Protein AF-A0A485NHG5-F1 (afdb_monomer_lite)

Sequence (114 aa):
MAPLQLPSMIIHQDFISYDEMFSDIYKIQEIADPLCLEVEGKMVRRTVNNMDDSLTGGRAAEQVKHILANFKSYQFFIDENMDPDGMVALLDYHKDGVTPYVIFFKDGLEMEKC

Secondary structure (DSSP, 8-state):
---------EEEEETTT--EEEETTSEEEEETTTTEEEEE--------S-S-TTTS-THHHHHHHHHHHH--S-EEE--TT--TTSPPEEEEE-TTSSSEEEEEEGGGEEEEE-

Structure (mmCIF, N/CA/C/O backbone):
data_AF-A0A485NHG5-F1
#
_entry.id   AF-A0A485NHG5-F1
#
loop_
_atom_site.group_PDB
_atom_site.id
_atom_site.type_symbol
_atom_site.label_atom_id
_atom_site.label_alt_id
_atom_site.label_comp_id
_atom_site.label_asym_id
_atom_site.label_entity_id
_atom_site.label_seq_id
_atom_site.pdbx_PDB_ins_code
_atom_site.Cartn_x
_atom_site.Cartn_y
_atom_site.Cartn_z
_atom_site.occupancy
_atom_site.B_iso_or_equiv
_atom_site.auth_seq_id
_atom_site.auth_comp_id
_atom_site.auth_asym_id
_atom_site.auth_atom_id
_atom_site.pdbx_PDB_model_num
ATOM 1 N N . MET A 1 1 ? 9.883 32.159 20.761 1.00 50.84 1 MET A N 1
ATOM 2 C CA . MET A 1 1 ? 8.840 31.350 20.098 1.00 50.84 1 MET A CA 1
ATOM 3 C C . MET A 1 1 ? 9.565 30.441 19.124 1.00 50.84 1 MET A C 1
ATOM 5 O O . MET A 1 1 ? 10.206 30.967 18.226 1.00 50.84 1 MET A O 1
ATOM 9 N N . ALA A 1 2 ? 9.596 29.129 19.367 1.00 50.50 2 ALA A N 1
ATOM 10 C CA . ALA A 1 2 ? 10.149 28.196 18.386 1.00 50.50 2 ALA A CA 1
ATOM 11 C C . ALA A 1 2 ? 9.208 28.171 17.166 1.00 50.50 2 ALA A C 1
ATOM 13 O O . ALA A 1 2 ? 7.991 28.225 17.375 1.00 50.50 2 ALA A O 1
ATOM 14 N N . PRO A 1 3 ? 9.719 28.153 15.924 1.00 55.38 3 PRO A N 1
ATOM 15 C CA . PRO A 1 3 ? 8.862 27.977 14.761 1.00 55.38 3 PRO A CA 1
ATOM 16 C C . PRO A 1 3 ? 8.118 26.645 14.903 1.00 55.38 3 PRO A C 1
ATOM 18 O O . PRO A 1 3 ? 8.712 25.629 15.259 1.00 55.38 3 PRO A O 1
ATOM 21 N N . LEU A 1 4 ? 6.805 26.669 14.677 1.00 52.62 4 LEU A N 1
ATOM 22 C CA . LEU A 1 4 ? 6.010 25.452 14.561 1.00 52.62 4 LEU A CA 1
ATOM 23 C C . LEU A 1 4 ? 6.525 24.713 13.322 1.00 52.62 4 LEU A C 1
ATOM 25 O O . LEU A 1 4 ? 6.291 25.161 12.202 1.00 52.62 4 LEU A O 1
ATOM 29 N N . GLN A 1 5 ? 7.280 23.633 13.523 1.00 57.78 5 GLN A N 1
ATOM 30 C CA . GLN A 1 5 ? 7.646 22.720 12.447 1.00 57.78 5 GLN A CA 1
ATOM 31 C C . GLN A 1 5 ? 6.332 22.160 11.887 1.00 57.78 5 GLN A C 1
ATOM 33 O O . GLN A 1 5 ? 5.605 21.475 12.609 1.00 57.78 5 GLN A O 1
ATOM 38 N N . LEU A 1 6 ? 5.987 22.499 10.642 1.00 60.03 6 LEU A N 1
ATOM 39 C CA . LEU A 1 6 ? 4.866 21.854 9.959 1.00 60.03 6 LEU A CA 1
ATOM 40 C C . LEU A 1 6 ? 5.143 20.341 9.917 1.00 60.03 6 LEU A C 1
ATOM 42 O O . LEU A 1 6 ? 6.308 19.962 9.747 1.00 60.03 6 LEU A O 1
ATOM 46 N N . PRO A 1 7 ? 4.131 19.475 10.113 1.00 67.44 7 PRO A N 1
ATOM 47 C CA . PRO A 1 7 ? 4.325 18.047 9.921 1.00 67.44 7 PRO A CA 1
ATOM 48 C C . PRO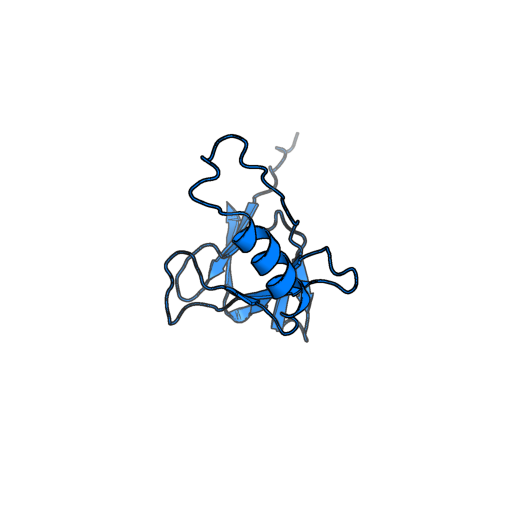 A 1 7 ? 4.751 17.836 8.466 1.00 67.44 7 PRO A C 1
ATOM 50 O O . PRO A 1 7 ? 4.006 18.156 7.545 1.00 67.44 7 PRO A O 1
ATOM 53 N N . SER A 1 8 ? 5.991 17.393 8.278 1.00 80.19 8 SER A N 1
ATOM 54 C CA . SER A 1 8 ? 6.506 16.973 6.978 1.00 80.19 8 SER A CA 1
ATOM 55 C C . SER A 1 8 ? 5.789 15.696 6.571 1.00 80.19 8 SER A C 1
ATOM 57 O O . SER A 1 8 ? 5.751 14.770 7.386 1.00 80.19 8 SER A O 1
ATOM 59 N N . MET A 1 9 ? 5.248 15.659 5.362 1.00 89.81 9 MET A N 1
ATOM 60 C CA . MET A 1 9 ? 4.590 14.474 4.811 1.00 89.81 9 MET A CA 1
ATOM 61 C C . MET A 1 9 ? 5.654 13.439 4.432 1.00 89.81 9 MET A C 1
ATOM 63 O O . MET A 1 9 ? 6.725 13.816 3.951 1.00 89.81 9 MET A O 1
ATOM 67 N N . ILE A 1 10 ? 5.380 12.155 4.661 1.00 93.88 10 ILE A N 1
ATOM 68 C CA . ILE A 1 10 ? 6.275 11.057 4.274 1.00 93.88 10 ILE A CA 1
ATOM 69 C C . ILE A 1 10 ? 5.627 10.260 3.146 1.00 93.88 10 ILE A C 1
ATOM 71 O O . ILE A 1 10 ? 4.521 9.734 3.295 1.00 93.88 10 ILE A O 1
ATOM 75 N N . ILE A 1 11 ? 6.341 10.146 2.031 1.00 94.44 11 ILE A N 1
ATOM 76 C CA . ILE A 1 11 ? 5.958 9.366 0.856 1.00 94.44 11 ILE A CA 1
ATOM 77 C C . ILE A 1 11 ? 6.748 8.056 0.865 1.00 94.44 11 ILE A C 1
ATOM 79 O O . ILE A 1 11 ? 7.942 8.054 1.156 1.00 94.44 11 ILE A O 1
ATOM 83 N N . HIS A 1 12 ? 6.076 6.944 0.584 1.00 95.00 12 HIS A N 1
ATOM 84 C CA . HIS A 1 12 ? 6.679 5.623 0.440 1.00 95.00 12 HIS A CA 1
ATOM 85 C C . HIS A 1 12 ? 6.681 5.268 -1.045 1.00 95.00 12 HIS A C 1
ATOM 87 O O . HIS A 1 12 ? 5.617 5.080 -1.644 1.00 95.00 12 HIS A O 1
ATOM 93 N N . GLN A 1 13 ? 7.872 5.213 -1.624 1.00 95.75 13 GLN A N 1
ATOM 94 C CA . GLN A 1 13 ? 8.100 4.886 -3.028 1.00 95.75 13 GLN A CA 1
ATOM 95 C C . GLN A 1 13 ? 8.534 3.432 -3.164 1.00 95.75 13 GLN A C 1
ATOM 97 O O . GLN A 1 13 ? 9.184 2.906 -2.261 1.00 95.75 13 GLN A O 1
ATOM 102 N N . ASP A 1 14 ? 8.192 2.786 -4.276 1.00 95.00 14 ASP A N 1
ATOM 103 C CA . ASP A 1 14 ? 8.790 1.501 -4.628 1.00 95.00 14 ASP A CA 1
ATOM 104 C C . ASP A 1 14 ? 10.292 1.686 -4.872 1.00 95.00 14 ASP A C 1
ATOM 106 O O . ASP A 1 14 ? 10.719 2.551 -5.631 1.00 95.00 14 ASP A O 1
ATOM 110 N N . PHE A 1 15 ? 11.102 0.855 -4.230 1.00 93.38 15 PHE A N 1
ATOM 111 C CA . PHE A 1 15 ? 12.549 0.862 -4.381 1.00 93.38 15 PHE A CA 1
ATOM 112 C C . PHE A 1 15 ? 12.997 0.492 -5.805 1.00 93.38 15 PHE A C 1
ATOM 114 O O . PHE A 1 15 ? 14.106 0.850 -6.208 1.00 93.38 15 PHE A O 1
ATOM 121 N N . ILE A 1 16 ? 12.169 -0.246 -6.554 1.00 91.69 16 ILE A N 1
ATOM 122 C CA . ILE A 1 16 ? 12.504 -0.701 -7.909 1.00 91.69 16 ILE A CA 1
ATOM 123 C C . ILE A 1 16 ? 12.062 0.320 -8.958 1.00 91.69 16 ILE A C 1
ATOM 125 O O . ILE A 1 16 ? 12.903 0.789 -9.727 1.00 91.69 16 ILE A O 1
ATOM 129 N N . SER A 1 17 ? 10.775 0.677 -8.993 1.00 92.00 17 SER A N 1
ATOM 130 C CA . SER A 1 17 ? 10.249 1.589 -10.017 1.00 92.00 17 SER A CA 1
ATOM 131 C C . SER A 1 17 ? 10.389 3.074 -9.675 1.00 92.00 17 SER A C 1
ATOM 133 O O . SER A 1 17 ? 10.297 3.910 -10.573 1.00 92.00 17 SER A O 1
ATOM 135 N N . TYR A 1 18 ? 10.667 3.410 -8.409 1.00 91.88 18 TYR A N 1
ATOM 136 C CA . TYR A 1 18 ? 10.674 4.776 -7.862 1.00 91.88 18 TYR A CA 1
ATOM 137 C C . TYR A 1 18 ? 9.305 5.475 -7.877 1.00 91.88 18 TYR A C 1
ATOM 139 O O . TYR A 1 18 ? 9.220 6.671 -7.587 1.00 91.88 18 TYR A O 1
ATOM 147 N N . ASP A 1 19 ? 8.230 4.743 -8.175 1.00 93.31 19 ASP A N 1
ATOM 148 C CA . ASP A 1 19 ? 6.875 5.282 -8.156 1.00 93.31 19 ASP A CA 1
ATOM 149 C C . ASP A 1 19 ? 6.347 5.425 -6.727 1.00 93.31 19 ASP A C 1
ATOM 151 O O . ASP A 1 19 ? 6.625 4.614 -5.840 1.00 93.31 19 ASP A O 1
ATOM 155 N N . GLU A 1 20 ? 5.544 6.465 -6.495 1.00 94.38 20 GLU A N 1
ATOM 156 C CA . GLU A 1 20 ? 4.839 6.645 -5.228 1.00 94.38 20 GLU A CA 1
ATOM 157 C C . GLU A 1 20 ? 3.774 5.554 -5.051 1.00 94.38 20 GLU A C 1
ATOM 159 O O . GLU A 1 20 ? 2.839 5.440 -5.842 1.00 94.38 20 GLU A O 1
ATOM 164 N N . MET A 1 21 ? 3.874 4.795 -3.957 1.00 94.56 21 MET A N 1
ATOM 165 C CA . MET A 1 21 ? 2.895 3.762 -3.616 1.00 94.56 21 MET A CA 1
ATOM 166 C C . MET A 1 21 ? 1.834 4.295 -2.649 1.00 94.56 21 MET A C 1
ATOM 168 O O . MET A 1 21 ? 0.637 4.064 -2.832 1.00 94.56 21 MET A O 1
ATOM 172 N N . PHE A 1 22 ? 2.259 4.988 -1.586 1.00 94.62 22 PHE A N 1
ATOM 173 C CA . PHE A 1 22 ? 1.369 5.607 -0.597 1.00 94.62 22 PHE A CA 1
ATOM 174 C C . PHE A 1 22 ? 2.099 6.641 0.270 1.00 94.62 22 PHE A C 1
ATOM 176 O O . PHE A 1 22 ? 3.323 6.718 0.299 1.00 94.62 22 PHE A O 1
ATOM 183 N N . SER A 1 23 ? 1.336 7.401 1.056 1.00 93.88 23 SER A N 1
ATOM 184 C CA . SER A 1 23 ? 1.860 8.367 2.026 1.00 93.88 23 SER A CA 1
ATOM 185 C C . SER A 1 23 ? 1.357 8.115 3.448 1.00 93.88 23 SER A C 1
ATOM 187 O O . SER A 1 23 ? 0.379 7.396 3.673 1.00 93.88 23 SER A O 1
ATOM 189 N N . ASP A 1 24 ? 2.012 8.742 4.422 1.00 92.94 24 ASP A N 1
ATOM 190 C CA . ASP A 1 24 ? 1.706 8.659 5.857 1.00 92.94 24 ASP A CA 1
ATOM 191 C C . ASP A 1 24 ? 0.403 9.359 6.291 1.00 92.94 24 ASP A C 1
ATOM 193 O O . ASP A 1 24 ? 0.068 9.389 7.476 1.00 92.94 24 ASP A O 1
ATOM 197 N N . ILE A 1 25 ? -0.377 9.877 5.336 1.00 91.56 25 ILE A N 1
ATOM 198 C CA . ILE A 1 25 ? -1.735 10.386 5.581 1.00 91.56 25 ILE A CA 1
ATOM 199 C C . ILE A 1 25 ? -2.718 9.263 5.941 1.00 91.56 25 ILE A C 1
ATOM 201 O O . ILE A 1 25 ? -3.766 9.520 6.542 1.00 91.56 25 ILE A O 1
ATOM 205 N N . TYR A 1 26 ? -2.403 8.030 5.539 1.00 92.06 26 TYR A N 1
ATOM 206 C CA . TYR A 1 26 ? -3.168 6.837 5.870 1.00 92.06 26 TYR A CA 1
ATOM 207 C C . TYR A 1 26 ? -2.631 6.194 7.146 1.00 92.06 26 TYR A C 1
ATOM 209 O O . TYR A 1 26 ? -1.486 6.389 7.550 1.00 92.06 26 TYR A O 1
ATOM 217 N N . LYS A 1 27 ? -3.472 5.397 7.803 1.00 94.31 27 LYS A N 1
ATOM 218 C CA . LYS A 1 27 ? -3.050 4.647 8.983 1.00 94.31 27 LYS A CA 1
ATOM 219 C C . LYS A 1 27 ? -2.201 3.453 8.535 1.00 94.31 27 LYS A C 1
ATOM 221 O O . LYS A 1 27 ? -2.699 2.591 7.818 1.00 94.31 27 LYS A O 1
ATOM 226 N N . ILE A 1 28 ? -0.949 3.409 8.990 1.00 95.00 28 ILE A N 1
ATOM 227 C CA . ILE A 1 28 ? 0.032 2.370 8.647 1.00 95.00 28 ILE A CA 1
ATOM 228 C C . ILE A 1 28 ? 0.309 1.498 9.878 1.00 95.00 28 ILE A C 1
ATOM 230 O O . ILE A 1 28 ? 0.491 2.020 10.983 1.00 95.00 28 ILE A O 1
ATOM 234 N N . GLN A 1 29 ? 0.345 0.177 9.708 1.00 94.62 29 GLN A N 1
ATOM 235 C CA . GLN A 1 29 ? 0.691 -0.788 10.756 1.00 94.62 29 GLN A CA 1
ATOM 236 C C . GLN A 1 29 ? 1.731 -1.790 10.243 1.00 94.62 29 GLN A C 1
ATOM 238 O O . GLN A 1 29 ? 1.606 -2.305 9.139 1.00 94.62 29 GLN A O 1
ATOM 243 N N . GLU A 1 30 ? 2.752 -2.096 11.044 1.00 94.62 30 GLU A N 1
ATOM 244 C CA . GLU A 1 30 ? 3.684 -3.184 10.725 1.00 94.62 30 GLU A CA 1
ATOM 245 C C . GLU A 1 30 ? 3.055 -4.532 11.092 1.00 94.62 30 GLU A C 1
ATOM 247 O O . GLU A 1 30 ? 2.524 -4.705 12.195 1.00 94.62 30 GLU A O 1
ATOM 252 N N . ILE A 1 31 ? 3.126 -5.492 10.174 1.00 91.31 31 ILE A N 1
ATOM 253 C CA . ILE A 1 31 ? 2.602 -6.848 10.343 1.00 91.31 31 ILE A CA 1
ATOM 254 C C . ILE A 1 31 ? 3.655 -7.886 9.927 1.00 91.31 31 ILE A C 1
ATOM 256 O O . ILE A 1 31 ? 4.668 -7.554 9.313 1.00 91.31 31 ILE A O 1
ATOM 260 N N . ALA A 1 32 ? 3.394 -9.157 10.257 1.00 86.88 32 ALA A N 1
ATOM 261 C CA . ALA A 1 32 ? 4.222 -10.304 9.868 1.00 86.88 32 ALA A CA 1
ATOM 262 C C . ALA A 1 32 ? 5.711 -10.156 10.242 1.00 86.88 32 ALA A C 1
ATOM 264 O O . ALA A 1 32 ? 6.576 -10.231 9.379 1.00 86.88 32 ALA A O 1
ATOM 265 N N . ASP A 1 33 ? 5.996 -9.935 11.530 1.00 81.38 33 ASP A N 1
ATOM 266 C CA . ASP A 1 33 ? 7.357 -9.766 12.054 1.00 81.38 33 ASP A CA 1
ATOM 267 C C . ASP A 1 33 ? 8.176 -8.726 11.256 1.00 81.38 33 ASP A C 1
ATOM 269 O O . ASP A 1 33 ? 9.108 -9.044 10.522 1.00 81.38 33 ASP A O 1
ATOM 273 N N . PRO A 1 34 ? 7.908 -7.450 11.555 1.00 86.62 34 PRO A N 1
ATOM 274 C CA . PRO A 1 34 ? 7.980 -6.244 10.694 1.00 86.62 34 PRO A CA 1
ATOM 275 C C . PRO A 1 34 ? 8.292 -6.356 9.183 1.00 86.62 34 PRO A C 1
ATOM 277 O O . PRO A 1 34 ? 8.842 -5.409 8.618 1.00 86.62 34 PRO A O 1
ATOM 280 N N . LEU A 1 35 ? 7.941 -7.448 8.500 1.00 90.44 35 LEU A N 1
ATOM 281 C CA . LEU A 1 35 ? 8.267 -7.635 7.083 1.00 90.44 35 LEU A CA 1
ATOM 282 C C . LEU A 1 35 ? 7.360 -6.819 6.154 1.00 90.44 35 LEU A C 1
ATOM 284 O O . LEU A 1 35 ? 7.791 -6.382 5.085 1.00 90.44 35 LEU A O 1
ATOM 288 N N . CYS A 1 36 ? 6.102 -6.620 6.551 1.00 93.88 36 CYS A N 1
ATOM 289 C CA . CYS A 1 36 ? 5.103 -5.974 5.710 1.00 93.88 36 CYS A CA 1
ATOM 290 C C . CYS A 1 36 ? 4.447 -4.777 6.404 1.00 93.88 36 CYS A C 1
ATOM 292 O O . CYS A 1 36 ? 4.289 -4.747 7.628 1.00 93.88 36 CYS A O 1
ATOM 294 N N . LEU A 1 37 ? 4.022 -3.812 5.594 1.00 95.69 37 LEU A N 1
ATOM 295 C CA . LEU A 1 37 ? 3.226 -2.664 6.005 1.00 95.69 37 LEU A CA 1
ATOM 296 C C . LEU A 1 37 ? 1.785 -2.860 5.548 1.00 95.69 37 LEU A C 1
ATOM 298 O O . LEU A 1 37 ? 1.532 -3.089 4.370 1.00 95.69 37 LEU A O 1
ATOM 302 N N . GLU A 1 38 ? 0.851 -2.754 6.481 1.00 95.81 38 GLU A N 1
ATOM 303 C CA . GLU A 1 38 ? -0.581 -2.666 6.225 1.00 95.81 38 GLU A CA 1
ATOM 304 C C . GLU A 1 38 ? -0.991 -1.193 6.201 1.00 95.81 38 GLU A C 1
ATOM 306 O O . GLU A 1 38 ? -0.786 -0.473 7.180 1.00 95.81 38 GLU A O 1
ATOM 311 N N . VAL A 1 39 ? -1.575 -0.747 5.092 1.00 96.50 39 VAL A N 1
ATOM 312 C CA . VAL A 1 39 ? -2.038 0.630 4.890 1.00 96.50 39 VAL A CA 1
ATOM 313 C C . VAL A 1 39 ? -3.558 0.626 4.789 1.00 96.50 39 VAL A C 1
ATOM 315 O O . VAL A 1 39 ? -4.129 0.133 3.814 1.00 96.50 39 VAL A O 1
ATOM 318 N N . GLU A 1 40 ? -4.227 1.160 5.810 1.00 95.19 40 GLU A N 1
ATOM 319 C CA . GLU A 1 40 ? -5.689 1.201 5.887 1.00 95.19 40 GLU A CA 1
ATOM 320 C C . GLU A 1 40 ? -6.238 2.299 4.964 1.00 95.19 40 GLU A C 1
ATOM 322 O O . GLU A 1 40 ? -6.008 3.497 5.163 1.00 95.19 40 GLU A O 1
ATOM 327 N N . GLY A 1 41 ? -6.982 1.883 3.942 1.00 91.19 41 GLY A N 1
ATOM 328 C CA . GLY A 1 41 ? -7.626 2.768 2.985 1.00 91.19 41 GLY A CA 1
ATOM 329 C C . GLY A 1 41 ? -9.060 3.116 3.378 1.00 91.19 41 GLY A C 1
ATOM 330 O O . GLY A 1 41 ? -9.652 2.585 4.317 1.00 91.19 41 GLY A O 1
ATOM 331 N N . LYS A 1 42 ? -9.681 3.996 2.590 1.00 87.81 42 LYS A N 1
ATOM 332 C CA . LYS A 1 42 ? -11.104 4.327 2.720 1.00 87.81 42 LYS A CA 1
ATOM 333 C C . LYS A 1 42 ? -11.825 4.057 1.412 1.00 87.81 42 LYS A C 1
ATOM 335 O O . LYS A 1 42 ? -11.456 4.597 0.374 1.00 87.81 42 LYS A O 1
ATOM 340 N N . MET A 1 43 ? -12.914 3.292 1.463 1.00 82.50 43 MET A N 1
ATOM 341 C CA . MET A 1 43 ? -13.753 3.096 0.283 1.00 82.50 43 MET A CA 1
ATOM 342 C C . MET A 1 43 ? -14.484 4.400 -0.071 1.00 82.50 43 MET A C 1
ATOM 344 O O . MET A 1 43 ? -15.333 4.882 0.684 1.00 82.50 43 MET A O 1
ATOM 348 N N . VAL A 1 44 ? -14.174 4.969 -1.236 1.00 80.56 44 VAL A N 1
ATOM 349 C CA . VAL A 1 44 ? -14.830 6.174 -1.758 1.00 80.56 44 VAL A CA 1
ATOM 350 C C . VAL A 1 44 ? -15.777 5.784 -2.888 1.00 80.56 44 VAL A C 1
ATOM 352 O O . VAL A 1 44 ? -15.390 5.125 -3.848 1.00 80.56 44 VAL A O 1
ATOM 355 N N . ARG A 1 45 ? -17.042 6.206 -2.788 1.00 76.12 45 ARG A N 1
ATOM 356 C CA . ARG A 1 45 ? -18.029 6.055 -3.865 1.00 76.12 45 ARG A CA 1
ATOM 357 C C . ARG A 1 45 ? -18.139 7.368 -4.624 1.00 76.12 45 ARG A C 1
ATOM 359 O O . ARG A 1 45 ? -18.473 8.390 -4.032 1.00 76.12 45 ARG A O 1
ATOM 366 N N . ARG A 1 46 ? -17.903 7.333 -5.934 1.00 71.56 46 ARG A N 1
ATOM 367 C CA . ARG A 1 46 ? -18.199 8.448 -6.837 1.00 71.56 46 ARG A CA 1
ATOM 368 C C . ARG A 1 46 ? -19.451 8.105 -7.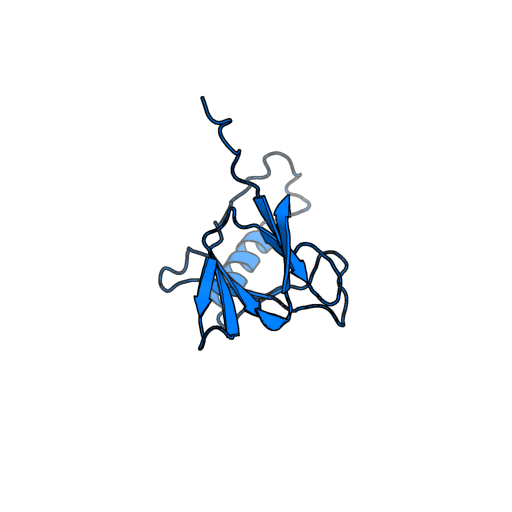639 1.00 71.56 46 ARG A C 1
ATOM 370 O O . ARG A 1 46 ? -19.436 7.167 -8.427 1.00 71.56 46 ARG A O 1
ATOM 377 N N . THR A 1 47 ? -20.527 8.860 -7.449 1.00 63.53 47 THR A N 1
ATOM 378 C CA . THR A 1 47 ? -21.679 8.853 -8.357 1.00 63.53 47 THR A CA 1
ATOM 379 C C . THR A 1 47 ? -21.341 9.723 -9.560 1.00 63.53 47 THR A C 1
ATOM 381 O O . THR A 1 47 ? -21.111 10.925 -9.422 1.00 63.53 47 THR A O 1
ATOM 384 N N . VAL A 1 48 ? -21.256 9.122 -10.744 1.00 59.53 48 VAL A N 1
ATOM 385 C CA . VAL A 1 48 ? -21.033 9.865 -11.985 1.00 59.53 48 VAL A CA 1
ATOM 386 C C . VAL A 1 48 ? -22.387 10.383 -12.455 1.00 59.53 48 VAL A C 1
ATOM 388 O O . VAL A 1 48 ? -23.162 9.649 -13.051 1.00 59.53 48 VAL A O 1
ATOM 391 N N . ASN A 1 49 ? -22.702 11.640 -12.143 1.00 53.59 49 ASN A N 1
ATOM 392 C CA . ASN A 1 49 ? -24.026 12.199 -12.433 1.00 53.59 49 ASN A CA 1
ATOM 393 C C . ASN A 1 49 ? -24.266 12.553 -13.913 1.00 53.59 49 ASN A C 1
ATOM 395 O O . ASN A 1 49 ? -25.343 13.042 -14.203 1.00 53.59 49 ASN A O 1
ATOM 399 N N . ASN A 1 50 ? -23.324 12.320 -14.839 1.00 53.06 50 ASN A N 1
ATOM 400 C CA . ASN A 1 50 ? -23.466 12.682 -16.260 1.00 53.06 50 ASN A CA 1
ATOM 401 C C . ASN A 1 50 ? -22.638 11.766 -17.191 1.00 53.06 50 ASN A C 1
ATOM 403 O O . ASN A 1 50 ? -21.702 12.224 -17.843 1.00 53.06 50 ASN A O 1
ATOM 407 N N . MET A 1 51 ? -22.947 10.472 -17.250 1.00 52.03 51 MET A N 1
ATOM 408 C CA . MET A 1 51 ? -22.536 9.622 -18.375 1.00 52.03 51 MET A CA 1
ATOM 409 C C . MET A 1 51 ? -23.795 9.039 -18.999 1.00 52.03 51 MET A C 1
ATOM 411 O O . MET A 1 51 ? -24.635 8.504 -18.280 1.00 52.03 51 MET A O 1
ATOM 415 N N . ASP A 1 52 ? -23.932 9.176 -20.317 1.00 54.75 52 ASP A N 1
ATOM 416 C CA . ASP A 1 52 ? -25.014 8.562 -21.075 1.00 54.75 52 ASP A CA 1
ATOM 417 C C . ASP A 1 52 ? -25.084 7.064 -20.741 1.00 54.75 52 ASP A C 1
ATOM 419 O O . ASP A 1 52 ? -24.135 6.312 -20.986 1.00 54.75 52 ASP A O 1
ATOM 423 N N . ASP A 1 53 ? -26.231 6.629 -20.209 1.00 52.91 53 ASP A N 1
ATOM 424 C CA . ASP A 1 53 ? -26.584 5.248 -19.818 1.00 52.91 53 ASP A CA 1
ATOM 425 C C . ASP A 1 53 ? -26.357 4.196 -20.931 1.00 52.91 53 ASP A C 1
ATOM 427 O O . ASP A 1 53 ? -26.494 2.991 -20.716 1.00 52.91 53 ASP A O 1
ATOM 431 N N . SER A 1 54 ? -25.984 4.636 -22.136 1.00 56.19 54 SER A N 1
ATOM 432 C CA . SER A 1 54 ? -25.572 3.793 -23.254 1.00 56.19 54 SER A CA 1
ATOM 433 C C . SER A 1 54 ? -24.196 3.135 -23.067 1.00 56.19 54 SER A C 1
ATOM 435 O O . SER A 1 54 ? -23.971 2.085 -23.667 1.00 56.19 54 SER A O 1
ATOM 437 N N . LEU A 1 55 ? -23.266 3.721 -22.301 1.00 56.44 55 LEU A N 1
ATOM 438 C CA . LEU A 1 55 ? -21.896 3.190 -22.144 1.00 56.44 55 LEU A CA 1
ATOM 439 C C . LEU A 1 55 ? -21.749 2.239 -20.945 1.00 56.44 55 LEU A C 1
ATOM 441 O O . LEU A 1 55 ? -20.947 1.309 -20.986 1.00 56.44 55 LEU A O 1
ATOM 445 N N . THR A 1 56 ? -22.571 2.408 -19.911 1.00 53.34 56 THR A N 1
ATOM 446 C CA . THR A 1 56 ? -22.611 1.551 -18.712 1.00 53.34 56 THR A CA 1
ATOM 447 C C . THR A 1 56 ? -23.961 0.852 -18.610 1.00 53.34 56 THR A C 1
ATOM 449 O O . THR A 1 56 ? -24.715 1.042 -17.662 1.00 53.34 56 THR A O 1
ATOM 452 N N . GLY A 1 57 ? -24.288 0.026 -19.609 1.00 49.72 57 GLY A N 1
ATOM 453 C CA . GLY A 1 57 ? -25.524 -0.757 -19.608 1.00 49.72 57 GLY A CA 1
ATOM 454 C C . GLY A 1 57 ? -25.686 -1.529 -18.294 1.00 49.72 57 GLY A C 1
ATOM 455 O O . GLY A 1 57 ? -24.753 -2.204 -17.860 1.00 49.72 57 GLY A O 1
ATOM 456 N N . GLY A 1 58 ? -26.865 -1.440 -17.663 1.00 56.47 58 GLY A N 1
ATOM 457 C CA . GLY A 1 58 ? -27.156 -1.873 -16.281 1.00 56.47 58 GLY A CA 1
ATOM 458 C C . GLY A 1 58 ? -26.744 -3.298 -15.872 1.00 56.47 58 GLY A C 1
ATOM 459 O O . GLY A 1 58 ? -26.714 -3.612 -14.685 1.00 56.47 58 GLY A O 1
ATOM 460 N N . ARG A 1 59 ? -26.333 -4.141 -16.824 1.00 56.31 59 ARG A N 1
ATOM 461 C CA . ARG A 1 59 ? -25.667 -5.427 -16.577 1.00 56.31 59 ARG A CA 1
ATOM 462 C C . ARG A 1 59 ? -24.270 -5.283 -15.972 1.00 56.31 59 ARG A C 1
ATOM 464 O O . ARG A 1 59 ? -23.906 -6.114 -15.152 1.00 56.31 59 ARG A O 1
ATOM 471 N N . ALA A 1 60 ? -23.504 -4.244 -16.312 1.00 57.19 60 ALA A N 1
ATOM 472 C CA . ALA A 1 60 ? -22.163 -4.030 -15.759 1.00 57.19 60 ALA A CA 1
ATOM 473 C C . ALA A 1 60 ? -22.213 -3.794 -14.241 1.00 57.19 60 ALA A C 1
ATOM 475 O O . ALA A 1 60 ? -21.432 -4.379 -13.498 1.00 57.19 60 ALA A O 1
ATOM 476 N N . ALA A 1 61 ? -23.189 -3.015 -13.762 1.00 58.31 61 ALA A N 1
ATOM 477 C CA . ALA A 1 61 ? -23.376 -2.763 -12.335 1.00 58.31 61 ALA A CA 1
ATOM 478 C C . ALA A 1 61 ? -23.781 -4.029 -11.553 1.00 58.31 61 ALA A C 1
ATOM 480 O O . ALA A 1 61 ? -23.305 -4.241 -10.436 1.00 58.31 61 ALA A O 1
ATOM 481 N N . GLU A 1 62 ? -24.629 -4.891 -12.123 1.00 62.50 62 GLU A N 1
ATOM 482 C CA . GLU A 1 62 ? -24.961 -6.190 -11.515 1.00 62.50 62 GLU A CA 1
ATOM 483 C C . GLU A 1 62 ? -23.791 -7.176 -11.563 1.00 62.50 62 GLU A C 1
ATOM 485 O O . GLU A 1 62 ? -23.521 -7.860 -10.575 1.00 62.50 62 GLU A O 1
ATOM 490 N N . GLN A 1 63 ? -23.049 -7.207 -12.671 1.00 59.88 63 GLN A N 1
ATOM 491 C CA . GLN A 1 63 ? -21.874 -8.057 -12.826 1.00 59.88 63 GLN A CA 1
ATOM 492 C C . GLN A 1 63 ? -20.775 -7.654 -11.836 1.00 59.88 63 GLN A C 1
ATOM 494 O O . GLN A 1 63 ? -20.189 -8.530 -11.211 1.00 59.88 63 GLN A O 1
ATOM 499 N N . VAL A 1 64 ? -20.548 -6.354 -11.612 1.00 61.25 64 VAL A N 1
ATOM 500 C CA . VAL A 1 64 ? -19.608 -5.849 -10.596 1.00 61.25 64 VAL A CA 1
ATOM 501 C C . VAL A 1 64 ? -20.032 -6.297 -9.196 1.00 61.25 64 VAL A C 1
ATOM 503 O O . VAL A 1 64 ? -19.198 -6.803 -8.454 1.00 61.25 64 VAL A O 1
ATOM 506 N N . LYS A 1 65 ? -21.325 -6.218 -8.841 1.00 56.84 65 LYS A N 1
ATOM 507 C CA . LYS A 1 65 ? -21.828 -6.749 -7.556 1.00 56.84 65 LYS A CA 1
ATOM 508 C C . LYS A 1 65 ? -21.597 -8.258 -7.417 1.00 56.84 65 LYS A C 1
ATOM 510 O O . LYS A 1 65 ? -21.204 -8.716 -6.349 1.00 56.84 65 LYS A O 1
ATOM 515 N N . HIS A 1 66 ? -21.820 -9.023 -8.485 1.00 59.22 66 HIS A N 1
ATOM 516 C CA . HIS A 1 66 ? -21.614 -10.472 -8.498 1.00 59.22 66 HIS A CA 1
ATOM 517 C C . HIS A 1 66 ? -20.127 -10.863 -8.443 1.00 59.22 66 HIS A C 1
ATOM 519 O O . HIS A 1 66 ? -19.771 -11.843 -7.792 1.00 59.22 66 HIS A O 1
ATOM 525 N N . ILE A 1 67 ? -19.251 -10.103 -9.102 1.00 62.41 67 ILE A N 1
ATOM 526 C CA . ILE A 1 67 ? -17.796 -10.291 -9.055 1.00 62.41 67 ILE A CA 1
ATOM 527 C C . ILE A 1 67 ? -17.286 -9.977 -7.644 1.00 62.41 67 ILE A C 1
ATOM 529 O O . ILE A 1 67 ? -16.618 -10.815 -7.049 1.00 62.41 67 ILE A O 1
ATOM 533 N N . LEU A 1 68 ? -17.693 -8.846 -7.057 1.00 59.03 68 LEU A N 1
ATOM 534 C CA . LEU A 1 68 ? -17.329 -8.456 -5.687 1.00 59.03 68 LEU A CA 1
ATOM 535 C C . LEU A 1 68 ? -17.782 -9.478 -4.631 1.00 59.03 68 LEU A C 1
ATOM 537 O O . LEU A 1 68 ? -17.084 -9.691 -3.646 1.00 59.03 68 LEU A O 1
ATOM 541 N N . ALA A 1 69 ? -18.922 -10.145 -4.837 1.00 60.47 69 ALA A N 1
ATOM 542 C CA . ALA A 1 69 ? -19.413 -11.178 -3.924 1.00 60.47 69 ALA A CA 1
ATOM 543 C C . ALA A 1 69 ? -18.583 -12.479 -3.949 1.00 60.47 69 ALA A C 1
ATOM 545 O O . ALA A 1 69 ? -18.632 -13.241 -2.985 1.00 60.47 69 ALA A O 1
ATOM 546 N N . ASN A 1 70 ? -17.829 -12.734 -5.025 1.00 59.06 70 ASN A N 1
ATOM 547 C CA . ASN A 1 70 ? -17.129 -14.003 -5.261 1.00 59.06 70 ASN A CA 1
ATOM 548 C C . ASN A 1 70 ? -15.590 -13.891 -5.252 1.00 59.06 70 ASN A C 1
ATOM 550 O O . ASN A 1 70 ? -14.912 -14.910 -5.348 1.00 59.06 70 ASN A O 1
ATOM 554 N N . PHE A 1 71 ? -15.021 -12.689 -5.122 1.00 55.44 71 PHE A N 1
ATOM 555 C CA . PHE A 1 71 ? -13.574 -12.445 -5.213 1.00 55.44 71 PHE A CA 1
ATOM 556 C C . PHE A 1 71 ? -12.896 -12.425 -3.830 1.00 55.44 71 PHE A C 1
ATOM 558 O O . PHE A 1 71 ? -12.379 -11.402 -3.394 1.00 55.44 71 PHE A O 1
ATOM 565 N N . LYS A 1 72 ? -12.930 -13.534 -3.083 1.00 62.16 72 LYS A N 1
ATOM 566 C CA . LYS A 1 72 ? -12.228 -13.629 -1.788 1.00 62.16 72 LYS A CA 1
ATOM 567 C C . LYS A 1 72 ? -10.924 -14.409 -1.923 1.00 62.16 72 LYS A C 1
ATOM 569 O O . LYS A 1 72 ? -10.927 -15.616 -1.691 1.00 62.16 72 LYS A O 1
ATOM 574 N N . SER A 1 73 ? -9.837 -13.717 -2.278 1.00 67.62 73 SER A N 1
ATOM 575 C CA . SER A 1 73 ? -8.461 -14.232 -2.142 1.00 67.62 73 SER A CA 1
ATOM 576 C C . SER A 1 73 ? -7.347 -13.187 -2.369 1.00 67.62 73 SER A C 1
ATOM 578 O O . SER A 1 73 ? -6.283 -13.588 -2.805 1.00 67.62 73 SER A O 1
ATOM 580 N N . TYR A 1 74 ? -7.540 -11.894 -2.090 1.00 71.44 74 TYR A N 1
ATOM 581 C CA . TYR A 1 74 ? -6.652 -10.770 -2.478 1.00 71.44 74 TYR A CA 1
ATOM 582 C C . TYR A 1 74 ? -6.819 -10.265 -3.923 1.00 71.44 74 TYR A C 1
ATOM 584 O O . TYR A 1 74 ? -6.959 -11.039 -4.874 1.00 71.44 74 TYR A O 1
ATOM 592 N N . GLN A 1 75 ? -6.798 -8.938 -4.080 1.00 84.81 75 GLN A N 1
ATOM 593 C CA . GLN A 1 75 ? -6.623 -8.243 -5.360 1.00 84.81 75 GLN A CA 1
ATOM 594 C C . GLN A 1 75 ? -5.188 -7.710 -5.447 1.00 84.81 75 GLN A C 1
ATOM 596 O O . GLN A 1 75 ? -4.673 -7.178 -4.470 1.00 84.81 75 GLN A O 1
ATOM 601 N N . PHE A 1 76 ? -4.550 -7.854 -6.608 1.00 86.75 76 PHE A N 1
ATOM 602 C CA . PHE A 1 76 ? -3.164 -7.438 -6.831 1.00 86.75 76 PHE A CA 1
ATOM 603 C C . PHE A 1 76 ? -3.133 -6.099 -7.570 1.00 86.75 76 PHE A C 1
ATOM 605 O O . PHE A 1 76 ? -3.826 -5.944 -8.578 1.00 86.75 76 PHE A O 1
ATOM 612 N N . PHE A 1 77 ? -2.328 -5.161 -7.081 1.00 89.19 77 PHE A N 1
ATOM 613 C CA . PHE A 1 77 ? -2.063 -3.868 -7.707 1.00 89.19 77 PHE A CA 1
ATOM 614 C C . PHE A 1 77 ? -0.581 -3.755 -8.043 1.00 89.19 77 PHE A C 1
ATOM 616 O O . PHE A 1 77 ? 0.258 -4.260 -7.306 1.00 89.19 77 PHE A O 1
ATOM 623 N N . ILE A 1 78 ? -0.286 -3.099 -9.155 1.00 90.38 78 ILE A N 1
ATOM 624 C CA . ILE A 1 78 ? 1.058 -2.675 -9.551 1.00 90.38 78 ILE A CA 1
ATOM 625 C C . ILE A 1 78 ? 1.090 -1.148 -9.54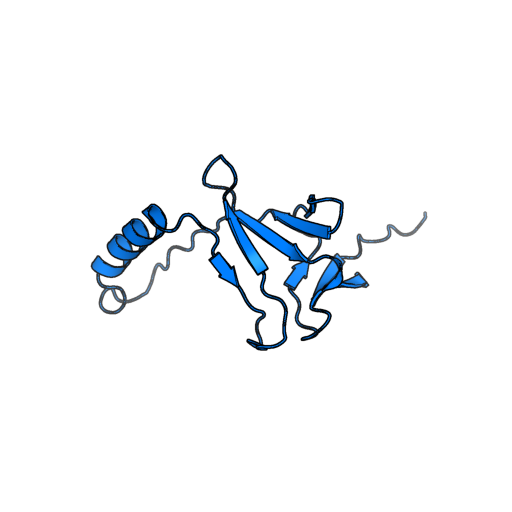5 1.00 90.38 78 ILE A C 1
ATOM 627 O O . ILE A 1 78 ? 0.029 -0.519 -9.451 1.00 90.38 78 ILE A O 1
ATOM 631 N N . ASP A 1 79 ? 2.288 -0.583 -9.610 1.00 87.62 79 ASP A N 1
ATOM 632 C CA . ASP A 1 79 ? 2.510 0.860 -9.677 1.00 87.62 79 ASP A CA 1
ATOM 633 C C . ASP A 1 79 ? 1.863 1.534 -10.907 1.00 87.62 79 ASP A C 1
ATOM 635 O O . ASP A 1 79 ? 1.240 0.896 -11.766 1.00 87.62 79 ASP A O 1
ATOM 639 N N . GLU A 1 80 ? 1.960 2.864 -10.966 1.00 86.75 80 GLU A N 1
ATOM 640 C CA . GLU A 1 80 ? 1.350 3.657 -12.036 1.00 86.75 80 GLU A CA 1
ATOM 641 C C . GLU A 1 80 ? 2.001 3.398 -13.399 1.00 86.75 80 GLU A C 1
ATOM 643 O O . GLU A 1 80 ? 1.302 3.391 -14.421 1.00 86.75 80 GLU A O 1
ATOM 648 N N . ASN A 1 81 ? 3.315 3.161 -13.424 1.00 89.31 81 ASN A N 1
ATOM 649 C CA . ASN A 1 81 ? 4.054 2.878 -14.652 1.00 89.31 81 ASN A CA 1
ATOM 650 C C . ASN A 1 81 ? 3.915 1.430 -15.139 1.00 89.31 81 ASN A C 1
ATOM 652 O O . ASN A 1 81 ? 4.326 1.122 -16.263 1.00 89.31 81 ASN A O 1
ATOM 656 N N . MET A 1 82 ? 3.256 0.575 -14.357 1.00 88.19 82 MET A N 1
ATOM 657 C CA . MET A 1 82 ? 3.054 -0.843 -14.628 1.00 88.19 82 MET A CA 1
ATOM 658 C C . MET A 1 82 ? 4.382 -1.579 -14.857 1.00 88.19 82 MET A C 1
ATOM 660 O O . MET A 1 82 ? 4.480 -2.401 -15.778 1.00 88.19 82 MET A O 1
ATOM 664 N N . ASP A 1 83 ? 5.400 -1.272 -14.051 1.00 89.31 83 ASP A N 1
ATOM 665 C CA . ASP A 1 83 ? 6.704 -1.925 -14.152 1.00 89.31 83 ASP A CA 1
ATOM 666 C C . ASP A 1 83 ? 6.563 -3.418 -13.782 1.00 89.31 83 ASP A C 1
ATOM 668 O O . ASP A 1 83 ? 6.103 -3.747 -12.685 1.00 89.31 83 ASP A O 1
ATOM 672 N N . PRO A 1 84 ? 6.909 -4.361 -14.683 1.00 89.31 84 PRO A N 1
ATOM 673 C CA . PRO A 1 84 ? 6.810 -5.789 -14.389 1.00 89.31 84 PRO A CA 1
ATOM 674 C C . PRO A 1 84 ? 7.791 -6.270 -13.309 1.00 89.31 84 PRO A C 1
ATOM 676 O O . PRO A 1 84 ? 7.558 -7.339 -12.740 1.00 89.31 84 PRO A O 1
ATOM 679 N N . ASP A 1 85 ? 8.867 -5.524 -13.058 1.00 91.19 85 ASP A N 1
ATOM 680 C CA . ASP A 1 85 ? 9.854 -5.803 -12.014 1.00 91.19 85 ASP A CA 1
ATOM 681 C C . ASP A 1 85 ? 9.535 -5.055 -10.707 1.00 91.19 85 ASP A C 1
ATOM 683 O O . ASP A 1 85 ? 10.133 -5.354 -9.671 1.00 91.19 85 ASP A O 1
ATOM 687 N N . GLY A 1 86 ? 8.581 -4.119 -10.749 1.00 90.06 86 GLY A N 1
ATOM 688 C CA . GLY A 1 86 ? 8.120 -3.333 -9.614 1.00 90.06 86 GLY A CA 1
ATOM 689 C C . GLY A 1 86 ? 7.304 -4.125 -8.593 1.00 90.06 86 GLY A C 1
ATOM 690 O O . GLY A 1 86 ? 6.952 -5.303 -8.752 1.00 90.06 86 GLY A O 1
ATOM 691 N N . MET A 1 87 ? 6.991 -3.463 -7.489 1.00 92.19 87 MET A N 1
ATOM 692 C CA . MET A 1 87 ? 6.279 -4.074 -6.378 1.00 92.19 87 MET A CA 1
ATOM 693 C C . MET A 1 87 ? 4.807 -4.349 -6.689 1.00 92.19 87 MET A C 1
ATOM 695 O O . MET A 1 87 ? 4.047 -3.496 -7.142 1.00 92.19 87 MET A O 1
ATOM 699 N N . VAL A 1 88 ? 4.371 -5.553 -6.314 1.00 91.31 88 VAL A N 1
ATOM 700 C CA . VAL A 1 88 ? 2.958 -5.931 -6.318 1.00 91.31 88 VAL A CA 1
ATOM 701 C C . VAL A 1 88 ? 2.367 -5.721 -4.925 1.00 91.31 88 VAL A C 1
ATOM 703 O O . VAL A 1 88 ? 2.760 -6.385 -3.964 1.00 91.31 88 VAL A O 1
ATOM 706 N N . ALA A 1 89 ? 1.383 -4.834 -4.824 1.00 93.00 89 ALA A N 1
ATOM 707 C CA . ALA A 1 89 ? 0.641 -4.556 -3.603 1.00 93.00 89 ALA A CA 1
ATOM 708 C C . ALA A 1 89 ? -0.607 -5.449 -3.489 1.00 93.00 89 ALA A C 1
ATOM 710 O O . ALA A 1 89 ? -1.286 -5.732 -4.482 1.00 93.00 89 ALA A O 1
ATOM 711 N N . LEU A 1 90 ? -0.929 -5.897 -2.273 1.00 92.19 90 LEU A N 1
ATOM 712 C CA . LEU A 1 90 ? -2.037 -6.827 -2.018 1.00 92.19 90 LEU A CA 1
ATOM 713 C C . LEU A 1 90 ? -3.184 -6.111 -1.312 1.00 92.19 90 LEU A C 1
ATOM 715 O O . LEU A 1 90 ? -3.052 -5.740 -0.151 1.00 92.19 90 LEU A O 1
ATOM 719 N N . LEU A 1 91 ? -4.324 -5.956 -1.976 1.00 91.88 91 LEU A N 1
ATOM 720 C CA . LEU A 1 91 ? -5.542 -5.420 -1.376 1.00 91.88 91 LEU A CA 1
ATOM 721 C C . LEU A 1 91 ? -6.409 -6.550 -0.814 1.00 91.88 91 LEU A C 1
ATOM 723 O O . LEU A 1 91 ? -6.733 -7.511 -1.520 1.00 91.88 91 LEU A O 1
ATOM 727 N N . ASP A 1 92 ? -6.872 -6.371 0.418 1.00 90.25 92 ASP A N 1
ATOM 728 C CA . ASP A 1 92 ? -7.956 -7.152 1.013 1.00 90.25 92 ASP A CA 1
ATOM 729 C C . ASP A 1 92 ? -8.851 -6.253 1.880 1.00 90.25 92 ASP A C 1
ATOM 731 O O . ASP A 1 92 ? -8.674 -5.033 1.956 1.00 90.25 92 ASP A O 1
ATOM 735 N N . TYR A 1 93 ? -9.862 -6.849 2.502 1.00 88.75 93 TYR A N 1
ATOM 736 C CA . TYR A 1 93 ? -10.801 -6.177 3.387 1.00 88.75 93 TYR A CA 1
ATOM 737 C C . TYR A 1 93 ? -10.712 -6.750 4.794 1.00 88.75 93 TYR A C 1
ATOM 739 O O . TYR A 1 93 ? -10.632 -7.965 4.988 1.00 88.75 93 TYR A O 1
ATOM 747 N N . HIS A 1 94 ? -10.775 -5.877 5.802 1.00 88.62 94 HIS A N 1
ATOM 748 C CA . HIS A 1 94 ? -10.861 -6.311 7.194 1.00 88.62 94 HIS A CA 1
ATOM 749 C C . HIS A 1 94 ? -12.088 -7.206 7.427 1.00 88.62 94 HIS A C 1
ATOM 751 O O . HIS A 1 94 ? -12.981 -7.346 6.591 1.00 88.62 94 HIS A O 1
ATOM 757 N N . LYS A 1 95 ? -12.176 -7.800 8.624 1.00 86.25 95 LYS A N 1
ATOM 758 C CA . LYS A 1 95 ? -13.289 -8.687 9.020 1.00 86.25 95 LYS A CA 1
ATOM 759 C C . LYS A 1 95 ? -14.679 -8.052 8.864 1.00 86.25 95 LYS A C 1
ATOM 761 O O . LYS A 1 95 ? -15.666 -8.782 8.816 1.00 86.25 95 LYS A O 1
ATOM 766 N N . ASP A 1 96 ? -14.755 -6.723 8.811 1.00 86.31 96 ASP A N 1
ATOM 767 C CA . ASP A 1 96 ? -15.985 -5.969 8.561 1.00 86.31 96 ASP A CA 1
ATOM 768 C C . ASP A 1 96 ? -16.459 -6.025 7.094 1.00 86.31 96 ASP A C 1
ATOM 770 O O . ASP A 1 96 ? -17.621 -5.729 6.820 1.00 86.31 96 ASP A O 1
ATOM 774 N N . GLY A 1 97 ? -15.594 -6.429 6.159 1.00 83.94 97 GLY A N 1
ATOM 775 C CA . GLY A 1 97 ? -15.860 -6.484 4.723 1.00 83.94 97 GLY A CA 1
ATOM 776 C C . GLY A 1 97 ? -16.045 -5.116 4.063 1.00 83.94 97 GLY A C 1
ATOM 777 O O . GLY A 1 97 ? -16.538 -5.054 2.938 1.00 83.94 97 GLY A O 1
ATOM 778 N N 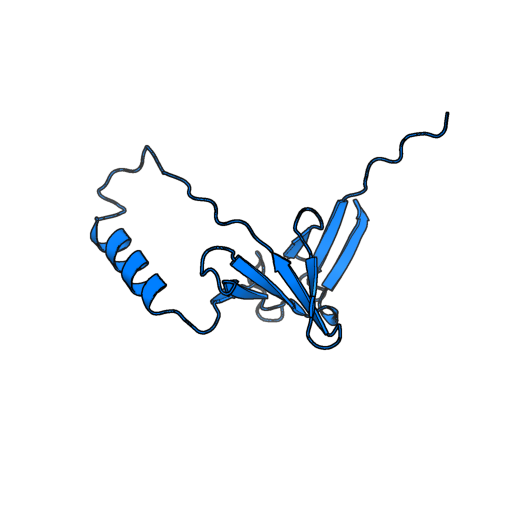. VAL A 1 98 ? -15.711 -4.023 4.754 1.00 85.44 98 VAL A N 1
ATOM 779 C CA . VAL A 1 98 ? -15.951 -2.645 4.294 1.00 85.44 98 VAL A CA 1
ATOM 780 C C . VAL A 1 98 ? -14.664 -1.839 4.263 1.00 85.44 98 VAL A C 1
ATOM 782 O O . VAL A 1 98 ? -14.496 -1.035 3.346 1.00 85.44 98 VAL A O 1
ATOM 785 N N . THR A 1 99 ? -13.773 -2.041 5.232 1.00 90.00 99 THR A N 1
ATOM 786 C CA . THR A 1 99 ? -12.524 -1.287 5.349 1.00 90.00 99 THR A CA 1
ATOM 787 C C . THR A 1 99 ? -11.442 -1.972 4.513 1.00 90.0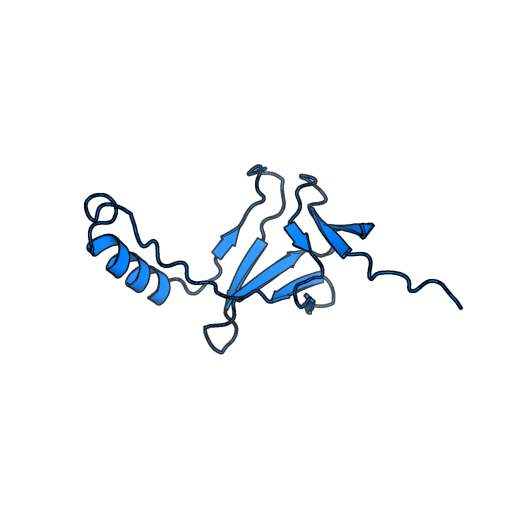0 99 THR A C 1
ATOM 789 O O . THR A 1 99 ? -11.029 -3.078 4.875 1.00 90.00 99 THR A O 1
ATOM 792 N N . PRO A 1 100 ? -11.017 -1.379 3.379 1.00 92.69 100 PRO A N 1
ATOM 793 C CA . PRO A 1 100 ? -9.931 -1.929 2.585 1.00 92.69 100 PRO A CA 1
ATOM 794 C C . PRO A 1 100 ? -8.586 -1.659 3.258 1.00 92.69 100 PRO A C 1
ATOM 796 O O . PRO A 1 100 ? -8.381 -0.588 3.831 1.00 92.69 100 PRO A O 1
ATOM 799 N 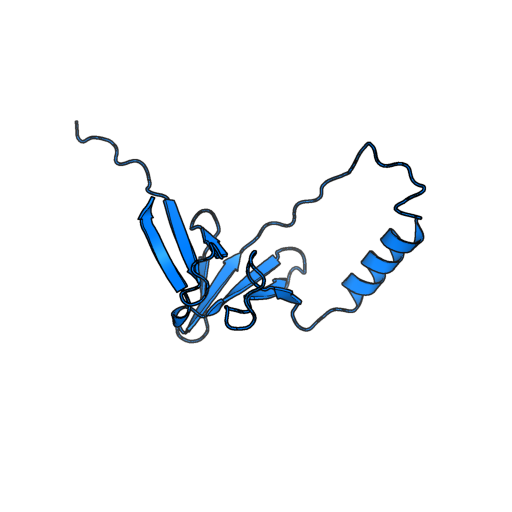N . TYR A 1 101 ? -7.650 -2.583 3.111 1.00 93.19 101 TYR A N 1
ATOM 800 C CA . TYR A 1 101 ? -6.253 -2.377 3.464 1.00 93.19 101 TYR A CA 1
ATOM 801 C C . TYR A 1 101 ? -5.354 -2.941 2.372 1.00 93.19 101 TYR A C 1
ATOM 803 O O . TYR A 1 101 ? -5.703 -3.922 1.711 1.00 93.19 101 TYR A O 1
ATOM 811 N N . VAL A 1 102 ? -4.206 -2.304 2.177 1.00 95.12 102 VAL A N 1
ATOM 812 C CA . VAL A 1 102 ? -3.203 -2.731 1.202 1.00 95.12 102 VAL A CA 1
ATOM 813 C C . VAL A 1 102 ? -1.942 -3.154 1.941 1.00 95.12 102 VAL A C 1
ATOM 815 O O . VAL A 1 102 ? -1.476 -2.435 2.823 1.00 95.12 102 VAL A O 1
ATOM 818 N N . ILE A 1 103 ? -1.406 -4.323 1.602 1.00 94.44 103 ILE A N 1
ATOM 819 C CA . ILE A 1 103 ? -0.153 -4.841 2.145 1.00 94.44 103 ILE A CA 1
ATOM 820 C C . ILE A 1 103 ? 0.982 -4.544 1.163 1.00 94.44 103 ILE A C 1
ATOM 822 O O . ILE A 1 103 ? 0.884 -4.887 -0.019 1.00 94.44 103 ILE A O 1
ATOM 826 N N . PHE A 1 104 ? 2.070 -3.982 1.684 1.00 95.31 104 PHE A N 1
ATOM 827 C CA . PHE A 1 104 ? 3.328 -3.744 0.978 1.00 95.31 104 PHE A CA 1
ATOM 828 C C . PHE A 1 104 ? 4.488 -4.451 1.681 1.00 95.31 104 PHE A C 1
ATOM 830 O O . PHE A 1 104 ? 4.476 -4.596 2.906 1.00 95.31 104 PHE A O 1
ATOM 837 N N . PHE A 1 105 ? 5.512 -4.856 0.929 1.00 93.88 105 PHE A N 1
ATOM 838 C CA . PHE A 1 105 ? 6.759 -5.355 1.510 1.00 93.88 105 PHE A CA 1
ATOM 839 C C . PHE A 1 105 ? 7.621 -4.179 1.955 1.00 93.88 105 PHE A C 1
ATOM 841 O O . PHE A 1 105 ? 7.975 -3.324 1.149 1.00 93.88 105 PHE A O 1
ATOM 848 N N . LYS A 1 106 ? 7.973 -4.140 3.241 1.00 93.62 106 LYS A N 1
ATOM 849 C CA . LYS A 1 106 ? 8.699 -3.013 3.833 1.00 93.62 106 LYS A CA 1
ATOM 850 C C . LYS A 1 106 ? 10.079 -2.819 3.204 1.00 93.62 106 LYS A C 1
ATOM 852 O O . LYS A 1 106 ? 10.472 -1.690 2.947 1.00 93.62 106 LYS A O 1
ATOM 857 N N . ASP A 1 107 ? 10.776 -3.917 2.925 1.00 93.44 107 ASP A N 1
ATOM 858 C CA . ASP A 1 107 ? 12.116 -3.895 2.323 1.00 93.44 107 ASP A CA 1
ATOM 859 C C . ASP A 1 107 ? 12.112 -3.437 0.855 1.00 93.44 107 ASP A C 1
ATOM 861 O O . ASP A 1 107 ? 13.166 -3.121 0.311 1.00 93.44 107 ASP A O 1
ATOM 865 N N . GLY A 1 108 ? 10.939 -3.406 0.212 1.00 93.56 108 GLY A N 1
ATOM 866 C CA . GLY A 1 108 ? 10.758 -2.897 -1.145 1.00 93.56 108 GLY A CA 1
ATOM 867 C C . GLY A 1 108 ? 10.395 -1.414 -1.203 1.00 93.56 108 GLY A C 1
ATOM 868 O O . GLY A 1 108 ? 10.072 -0.940 -2.281 1.00 93.56 108 GLY A O 1
ATOM 869 N N . LEU A 1 109 ? 10.395 -0.689 -0.078 1.00 95.44 109 LEU A N 1
ATOM 870 C CA . LEU A 1 109 ? 9.984 0.715 -0.026 1.00 95.44 109 LEU A CA 1
ATOM 871 C C . LEU A 1 109 ? 11.125 1.642 0.402 1.00 95.44 109 LEU A C 1
ATOM 873 O O . LEU A 1 109 ? 11.863 1.350 1.346 1.00 95.44 109 LEU A O 1
ATOM 877 N N . GLU A 1 110 ? 11.191 2.816 -0.220 1.00 95.50 110 GLU A N 1
ATOM 878 C CA . GLU A 1 110 ? 12.018 3.945 0.208 1.00 95.50 110 GLU A CA 1
ATOM 879 C C . GLU A 1 110 ? 11.136 5.080 0.754 1.00 95.50 110 GLU A C 1
ATOM 881 O O . GLU A 1 110 ? 10.056 5.356 0.234 1.00 95.50 110 GLU A O 1
ATOM 886 N N . MET A 1 111 ? 11.569 5.720 1.847 1.00 93.88 111 MET A N 1
ATOM 887 C CA . MET A 1 111 ? 10.830 6.811 2.491 1.00 93.88 111 MET A CA 1
ATOM 888 C C . MET A 1 111 ? 11.419 8.169 2.106 1.00 93.88 111 MET A C 1
ATOM 890 O O . MET A 1 111 ? 12.550 8.486 2.481 1.00 93.88 111 MET A O 1
ATOM 894 N N . GLU A 1 112 ? 10.617 9.012 1.464 1.00 92.81 112 GLU A N 1
ATOM 895 C CA . GLU A 1 112 ? 10.955 10.402 1.163 1.00 92.81 112 GLU A CA 1
ATOM 896 C C . GLU A 1 112 ? 10.183 11.356 2.081 1.00 92.81 112 GLU A C 1
ATOM 898 O O . GLU A 1 112 ? 8.988 11.191 2.326 1.00 92.81 112 GLU A O 1
ATOM 903 N N . LYS A 1 113 ? 10.869 12.374 2.610 1.00 90.81 113 LYS A N 1
ATOM 904 C CA . LYS A 1 113 ? 10.272 13.401 3.469 1.00 90.81 113 LYS A CA 1
ATOM 905 C C . LYS A 1 113 ? 10.111 14.707 2.692 1.00 90.81 113 LYS A C 1
ATOM 907 O O . LYS A 1 113 ? 11.119 15.310 2.320 1.00 90.81 113 LYS A O 1
ATOM 912 N N . CYS A 1 114 ? 8.869 15.163 2.545 1.00 81.81 114 CYS A N 1
ATOM 913 C CA . CYS A 1 114 ? 8.489 16.394 1.846 1.00 81.81 114 CYS A CA 1
ATOM 914 C C . CYS A 1 114 ? 8.167 17.556 2.801 1.00 81.81 114 CYS A C 1
ATOM 916 O O . CYS A 1 114 ? 7.654 17.321 3.926 1.00 81.81 114 CYS A O 1
#

Radius of gyration: 17.95 Å; chains: 1; bounding box: 40×46×43 Å

InterPro domains:
  IPR011057 Mss4-like superfamily [SSF51316] (9-114)
  IPR011323 Mss4/translationally controlled tumour-associated TCTP [G3DSA:2.170.150.10] (9-60)
  IPR011323 Mss4/translationally controlled tumour-associated TCTP [G3DSA:2.170.150.10] (61-114)
  IPR018105 Translationally controlled tumour protein [PF00838] (9-59)
  IPR018105 Translationally controlled tumour protein [PF00838] (60-110)
  IPR018105 Translationally controlled tumour protein [PTHR11991] (60-114)
  IPR034737 Translationally controlled tumour protein (TCTP) domain [PS51797] (9-58)
  IPR034737 Translationally controlled tumour protein (TCTP) domain [PS51797] (60-114)

pLDDT: mean 80.58, std 15.87, range [49.72, 96.5]

Foldseek 3Di:
DPPDDDPWKKFKAFLVPRFTDDIPVFDWDQDDVNFKIKTKDADDDDDPPDDPCVVVPVVNVVVVVVCLVPPPDWDWDFGPVNDPVTWIKTWDAPPVRGIIIIMGGPVRIDMDTD

Organism: Lynx pardinus (NCBI:txid191816)